Protein AF-A0A2D5VJS3-F1 (afdb_monomer_lite)

Foldseek 3Di:
DDDDDDDDDDDDDPDPPPPPVDPPQPDPDCVQANPVLLVQLVVLLVVCVVDPQQCWDADPVVRDIHHGLDALLQQLLVQLSVLHHSCVSDPDCPDPRNVVSVVLLVCLLVVNDPPSLVSSCNNRVHHSSSSNSSSVSSVSPD

Radius of gyration: 25.67 Å; chains: 1; bounding box: 35×26×114 Å

Secondary structure (DSSP, 8-state):
-----------------------------TTTS-HHHHHHHHHHHHHHHH-GGGS-EEETTTTEEEP-S--HHHHHHHHHHTT--GGGG-S-TTSHHHHHHHHHHHHHHTT--HHHHHHHHHHH---HHHHHHHHHHHHT--

pLDDT: mean 77.7, std 20.45, range [32.03, 96.44]

Sequence (142 aa):
MTLIAEKTNVTTPVHNVINNKEETMLPFDSNILSFKDFHQAIVHFRKYHADKANRPTYDTRYGTKYPGKLKHIHYAFYAILRGKPAEITTHDENSESYIDVCESFSSIRDGRTPRGCALLAEAFGLSAEQIRHVLVTRKNEK

Structure (mmCIF, N/CA/C/O backbone):
data_AF-A0A2D5VJS3-F1
#
_entry.id   AF-A0A2D5VJS3-F1
#
loop_
_atom_site.group_PDB
_atom_site.id
_atom_site.type_symbol
_atom_site.label_atom_id
_atom_site.label_alt_id
_atom_site.label_comp_id
_atom_site.label_asym_id
_atom_site.label_entity_id
_atom_site.label_seq_id
_atom_site.pdbx_PDB_ins_code
_atom_site.Cartn_x
_atom_site.Cartn_y
_atom_site.Cartn_z
_atom_site.occupancy
_atom_site.B_iso_or_equiv
_atom_site.auth_seq_id
_atom_site.auth_comp_id
_atom_site.auth_asym_id
_atom_site.auth_atom_id
_atom_site.pdbx_PDB_model_num
ATOM 1 N N . MET A 1 1 ? -7.490 1.591 85.365 1.00 36.06 1 MET A N 1
ATOM 2 C CA . MET A 1 1 ? -6.051 1.391 85.092 1.00 36.06 1 MET A CA 1
ATOM 3 C C . MET A 1 1 ? -5.926 0.121 84.266 1.00 36.06 1 MET A C 1
ATOM 5 O O . MET A 1 1 ? -6.510 -0.856 84.700 1.00 36.06 1 MET A O 1
ATOM 9 N N . THR A 1 2 ? -5.279 -0.015 83.111 1.00 35.59 2 THR A N 1
ATOM 10 C CA . THR A 1 2 ? -4.563 0.832 82.129 1.00 35.59 2 THR A CA 1
ATOM 11 C C . THR A 1 2 ? -4.308 -0.169 80.970 1.00 35.59 2 THR A C 1
ATOM 13 O O . THR A 1 2 ? -3.854 -1.268 81.255 1.00 35.59 2 THR A O 1
ATOM 16 N N . LEU A 1 3 ? -4.956 -0.064 79.803 1.00 32.03 3 LEU A N 1
ATOM 17 C CA . LEU A 1 3 ? -4.452 0.445 78.508 1.00 32.03 3 LEU A CA 1
ATOM 18 C C . LEU A 1 3 ? -3.145 -0.201 77.949 1.00 32.03 3 LEU A C 1
ATOM 20 O O . LEU A 1 3 ? -2.105 -0.099 78.589 1.00 32.03 3 LEU A O 1
ATOM 24 N N . ILE A 1 4 ? -3.258 -0.682 76.684 1.00 41.44 4 ILE A N 1
ATOM 25 C CA . ILE A 1 4 ? -2.277 -0.843 75.556 1.00 41.44 4 ILE A CA 1
ATOM 26 C C . ILE A 1 4 ? -1.146 -1.905 75.685 1.00 41.44 4 ILE A C 1
ATOM 28 O O . ILE A 1 4 ? -0.634 -2.121 76.769 1.00 41.44 4 ILE A O 1
ATOM 32 N N . ALA A 1 5 ? -0.679 -2.623 74.645 1.00 37.62 5 ALA A N 1
ATOM 33 C CA . ALA A 1 5 ? -0.754 -2.424 73.191 1.00 37.62 5 ALA A CA 1
ATOM 34 C C . ALA A 1 5 ? -0.573 -3.714 72.352 1.00 37.62 5 ALA A C 1
ATOM 36 O O . ALA A 1 5 ? -0.144 -4.761 72.827 1.00 37.62 5 ALA A O 1
ATOM 37 N N . GLU A 1 6 ? -0.897 -3.537 71.072 1.00 42.53 6 GLU A N 1
ATOM 38 C CA . GLU A 1 6 ? -0.914 -4.421 69.908 1.00 42.53 6 GLU A CA 1
ATOM 39 C C . GLU A 1 6 ? 0.424 -5.090 69.536 1.00 42.53 6 GLU A C 1
ATOM 41 O O . GLU A 1 6 ? 1.504 -4.526 69.722 1.00 42.53 6 GLU A O 1
ATOM 46 N N . LYS A 1 7 ? 0.330 -6.206 68.798 1.00 36.81 7 LYS A N 1
ATOM 47 C CA . LYS A 1 7 ? 1.047 -6.335 67.521 1.00 36.81 7 LYS A CA 1
ATOM 48 C C . LYS A 1 7 ? 0.297 -7.247 66.549 1.00 36.81 7 LYS A C 1
ATOM 50 O O . LYS A 1 7 ? -0.100 -8.361 66.870 1.00 36.81 7 LYS A O 1
ATOM 55 N N . THR A 1 8 ? 0.094 -6.690 65.369 1.00 39.66 8 THR A N 1
ATOM 56 C CA . THR A 1 8 ? -0.598 -7.183 64.182 1.00 39.66 8 THR A CA 1
ATOM 57 C C . THR A 1 8 ? 0.138 -8.335 63.493 1.00 39.66 8 THR A C 1
ATOM 59 O O . THR A 1 8 ? 1.364 -8.334 63.424 1.00 39.66 8 THR A O 1
ATOM 62 N N . ASN A 1 9 ? -0.611 -9.254 62.869 1.00 38.84 9 ASN A N 1
ATOM 63 C CA . ASN A 1 9 ? -0.232 -9.757 61.547 1.00 38.84 9 ASN A CA 1
ATOM 64 C C . ASN A 1 9 ? -1.452 -10.263 60.751 1.00 38.84 9 ASN A C 1
ATOM 66 O O . ASN A 1 9 ? -1.993 -11.334 60.996 1.00 38.84 9 ASN A O 1
ATOM 70 N N . VAL A 1 10 ? -1.892 -9.386 59.849 1.00 38.06 10 VAL A N 1
ATOM 71 C CA . VAL A 1 10 ? -2.425 -9.587 58.492 1.00 38.06 10 VAL A CA 1
ATOM 72 C C . VAL A 1 10 ? -3.053 -10.947 58.143 1.00 38.06 10 VAL A C 1
ATOM 74 O O . VAL A 1 10 ? -2.374 -11.957 57.982 1.00 38.06 10 VAL A O 1
ATOM 77 N N . THR A 1 11 ? -4.343 -10.925 57.801 1.00 41.00 11 THR A N 1
ATOM 78 C CA . THR A 1 11 ? -4.864 -11.751 56.701 1.00 41.00 11 THR A CA 1
ATOM 79 C C . THR A 1 11 ? -5.803 -10.896 55.853 1.00 41.00 11 THR A C 1
ATOM 81 O O . THR A 1 11 ? -6.698 -10.219 56.350 1.00 41.00 11 THR A O 1
ATOM 84 N N . THR A 1 12 ? -5.470 -10.854 54.573 1.00 43.03 12 THR A N 1
ATOM 85 C CA . THR A 1 12 ? -5.908 -9.953 53.508 1.00 43.03 12 THR A CA 1
ATOM 86 C C . THR A 1 12 ? -7.424 -9.986 53.275 1.00 43.03 12 THR A C 1
ATOM 88 O O . THR A 1 12 ? -8.007 -11.070 53.264 1.00 43.03 12 THR A O 1
ATOM 91 N N . PRO A 1 13 ? -8.079 -8.842 53.000 1.00 40.47 13 PRO A N 1
ATOM 92 C CA . PRO A 1 13 ? -9.438 -8.843 52.480 1.00 40.47 13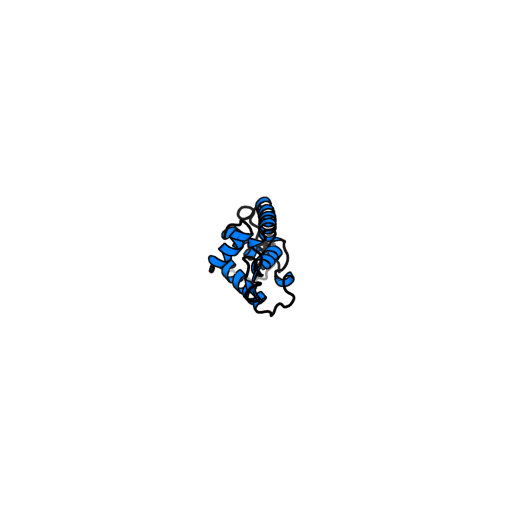 PRO A CA 1
ATOM 93 C C . PRO A 1 13 ? -9.433 -9.346 51.032 1.00 40.47 13 PRO A C 1
ATOM 95 O O . PRO A 1 13 ? -8.655 -8.877 50.200 1.00 40.47 13 PRO A O 1
ATOM 98 N N . VAL A 1 14 ? -10.327 -10.290 50.733 1.00 41.75 14 VAL A N 1
ATOM 99 C CA . VAL A 1 14 ? -10.670 -10.716 49.372 1.00 41.75 14 VAL A CA 1
ATOM 100 C C . VAL A 1 14 ? -11.262 -9.509 48.646 1.00 41.75 14 VAL A C 1
ATOM 102 O O . VAL A 1 14 ? -12.452 -9.221 48.736 1.00 41.75 14 VAL A O 1
ATOM 105 N N . HIS A 1 15 ? -10.411 -8.748 47.965 1.00 34.84 15 HIS A N 1
ATOM 106 C CA . HIS A 1 15 ? -10.855 -7.845 46.919 1.00 34.84 15 HIS A CA 1
ATOM 107 C C . HIS A 1 15 ? -11.213 -8.698 45.707 1.00 34.84 15 HIS A C 1
ATOM 109 O O . HIS A 1 15 ? -10.366 -9.409 45.169 1.00 34.84 15 HIS A O 1
ATOM 115 N N . ASN A 1 16 ? -12.476 -8.606 45.286 1.00 42.00 16 ASN A N 1
ATOM 116 C CA . ASN A 1 16 ? -12.891 -8.905 43.924 1.00 42.00 16 ASN A CA 1
ATOM 117 C C . ASN A 1 16 ? -11.995 -8.097 42.981 1.00 42.00 16 ASN A C 1
ATOM 119 O O . ASN A 1 16 ? -12.268 -6.934 42.683 1.00 42.00 16 ASN A O 1
ATOM 123 N N . VAL A 1 17 ? -10.902 -8.708 42.532 1.00 36.75 17 VAL A N 1
ATOM 124 C CA . VAL A 1 17 ? -10.138 -8.201 41.406 1.00 36.75 17 VAL A CA 1
ATOM 125 C C . VAL A 1 17 ? -11.014 -8.459 40.193 1.00 36.75 17 VAL A C 1
ATOM 127 O O . VAL A 1 17 ? -11.087 -9.571 39.669 1.00 36.75 17 VAL A O 1
ATOM 130 N N . ILE A 1 18 ? -11.725 -7.410 39.787 1.00 42.25 18 ILE A N 1
ATOM 131 C CA . ILE A 1 18 ? -12.163 -7.218 38.413 1.00 42.25 18 ILE A CA 1
ATOM 132 C C . ILE A 1 18 ? -10.884 -7.329 37.581 1.00 42.25 18 ILE A C 1
ATOM 134 O O . ILE A 1 18 ? -10.150 -6.360 37.411 1.00 42.25 18 ILE A O 1
ATOM 138 N N . ASN A 1 19 ? -10.566 -8.539 37.122 1.00 35.06 19 ASN A N 1
ATOM 139 C CA . ASN A 1 19 ? -9.566 -8.732 36.089 1.00 35.06 19 ASN A CA 1
ATOM 140 C C . ASN A 1 19 ? -10.203 -8.256 34.784 1.00 35.06 19 ASN A C 1
ATOM 142 O O . ASN A 1 19 ? -10.644 -9.051 33.956 1.00 35.06 19 ASN A O 1
ATOM 146 N N . ASN A 1 20 ? -10.216 -6.933 34.616 1.00 44.66 20 ASN A N 1
ATOM 147 C CA . ASN A 1 20 ? -10.028 -6.311 33.319 1.00 44.66 20 ASN A CA 1
ATOM 148 C C . ASN A 1 20 ? -8.662 -6.791 32.820 1.00 44.66 20 ASN A C 1
ATOM 150 O O . ASN A 1 20 ? -7.646 -6.129 33.017 1.00 44.66 20 ASN A O 1
ATOM 154 N N . LYS A 1 21 ? -8.613 -7.996 32.241 1.00 43.94 21 LYS A N 1
ATOM 155 C CA . LYS A 1 21 ? -7.526 -8.333 31.330 1.00 43.94 21 LYS A CA 1
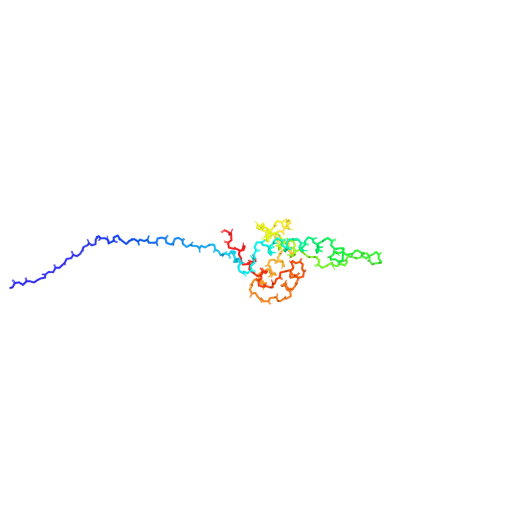ATOM 156 C C . LYS A 1 21 ? -7.739 -7.446 30.121 1.00 43.94 21 LYS A C 1
ATOM 158 O O . LYS A 1 21 ? -8.621 -7.694 29.307 1.00 43.94 21 LYS A O 1
ATOM 163 N N . GLU A 1 22 ? -6.974 -6.368 30.152 1.00 42.28 22 GLU A N 1
ATOM 164 C CA . GLU A 1 22 ? -6.825 -5.324 29.163 1.00 42.28 22 GLU A CA 1
ATOM 165 C C . GLU A 1 22 ? -7.035 -5.857 27.747 1.00 42.28 22 GLU A C 1
ATOM 167 O O . GLU A 1 22 ? -6.268 -6.671 27.226 1.00 42.28 22 GLU A O 1
ATOM 172 N N . GLU A 1 23 ? -8.099 -5.347 27.134 1.00 41.81 23 GLU A N 1
ATOM 173 C CA . GLU A 1 23 ? -8.208 -5.173 25.700 1.00 41.81 23 GLU A CA 1
ATOM 174 C C . GLU A 1 23 ? -6.928 -4.492 25.200 1.00 41.81 23 GLU A C 1
ATOM 176 O O . GLU A 1 23 ? -6.785 -3.276 25.240 1.00 41.81 23 GLU A O 1
ATOM 181 N N . THR A 1 24 ? -5.973 -5.271 24.710 1.00 40.91 24 THR A N 1
ATOM 182 C CA . THR A 1 24 ? -4.957 -4.755 23.785 1.00 40.91 24 THR A CA 1
ATOM 183 C C . THR A 1 24 ? -5.219 -5.298 22.384 1.00 40.91 24 THR A C 1
ATOM 185 O O . THR A 1 24 ? -4.316 -5.628 21.628 1.00 40.91 24 THR A O 1
ATOM 188 N N . MET A 1 25 ? -6.501 -5.328 21.998 1.00 42.34 25 MET A N 1
ATOM 189 C CA . MET A 1 25 ? -6.859 -5.072 20.607 1.00 42.34 25 MET A CA 1
ATOM 190 C C . MET A 1 25 ? -6.645 -3.576 20.394 1.00 42.34 25 MET A C 1
ATOM 192 O O . MET A 1 25 ? -7.425 -2.785 20.909 1.00 42.34 25 MET A O 1
ATOM 196 N N . LEU A 1 26 ? -5.624 -3.151 19.649 1.00 38.16 26 LEU A N 1
ATOM 197 C CA . LEU A 1 26 ? -5.722 -1.822 19.042 1.00 38.16 26 LEU A CA 1
ATOM 198 C C . LEU A 1 26 ? -6.777 -1.952 17.940 1.00 38.16 26 LEU A C 1
ATOM 200 O O . LEU A 1 26 ? -6.532 -2.657 16.959 1.00 38.16 26 LEU A O 1
ATOM 204 N N . PRO A 1 27 ? -7.993 -1.421 18.152 1.00 46.78 27 PRO A N 1
ATOM 205 C CA . PRO A 1 27 ? -9.161 -1.953 17.487 1.00 46.78 27 PRO A CA 1
ATOM 206 C C . PRO A 1 27 ? -9.168 -1.460 16.050 1.00 46.78 27 PRO A C 1
ATOM 208 O O . PRO A 1 27 ? -8.901 -0.294 15.762 1.00 46.78 27 PRO A O 1
ATOM 211 N N . PHE A 1 28 ? -9.484 -2.367 15.138 1.00 52.75 28 PHE A N 1
ATOM 212 C CA . PHE A 1 28 ? -10.088 -1.986 13.876 1.00 52.75 28 PHE A CA 1
ATOM 213 C C . PHE A 1 28 ? -11.310 -1.113 14.201 1.00 52.75 28 PHE A C 1
ATOM 215 O O . PHE A 1 28 ? -12.300 -1.602 14.744 1.00 52.75 28 PHE A O 1
ATOM 222 N N . ASP A 1 29 ? -11.205 0.187 13.951 1.00 66.88 29 ASP A N 1
ATOM 223 C CA . ASP A 1 29 ? -12.256 1.150 14.235 1.00 66.88 29 ASP A CA 1
ATOM 224 C C . ASP A 1 29 ? -13.172 1.194 13.018 1.00 66.88 29 ASP A C 1
ATOM 226 O O . ASP A 1 29 ? -12.846 1.774 11.976 1.00 66.88 29 ASP A O 1
ATOM 230 N N . SER A 1 30 ? -14.336 0.559 13.149 1.00 66.06 30 SER A N 1
ATOM 231 C CA . SER A 1 30 ? -15.346 0.531 12.095 1.00 66.06 30 SER A CA 1
ATOM 232 C C . SER A 1 30 ? -15.878 1.918 11.735 1.00 66.06 30 SER A C 1
ATOM 234 O O . SER A 1 30 ? -16.463 2.063 10.663 1.00 66.06 30 SER A O 1
ATOM 236 N N . ASN A 1 31 ? -15.684 2.922 12.600 1.00 76.00 31 ASN A N 1
ATOM 237 C CA . ASN A 1 31 ? -16.024 4.313 12.306 1.00 76.00 31 ASN A CA 1
ATOM 238 C C . ASN A 1 31 ? -14.996 4.968 11.373 1.00 76.00 31 ASN A C 1
ATOM 240 O O . ASN A 1 31 ? -15.340 5.912 10.667 1.00 76.00 31 ASN A O 1
ATOM 244 N N . ILE A 1 32 ? -13.759 4.460 11.341 1.00 79.62 32 ILE A N 1
ATOM 245 C CA . ILE A 1 32 ? -12.690 4.963 10.471 1.00 79.62 32 ILE A CA 1
ATOM 246 C C . ILE A 1 32 ? -12.652 4.173 9.158 1.00 79.62 32 ILE A C 1
ATOM 248 O O . ILE A 1 32 ? -12.635 4.766 8.077 1.00 79.62 32 ILE A O 1
ATOM 252 N N . LEU A 1 33 ? -12.669 2.837 9.218 1.00 81.62 33 LEU A N 1
ATOM 253 C CA . LEU A 1 33 ? -12.680 1.975 8.035 1.00 81.62 33 LEU A CA 1
ATOM 254 C C . LEU A 1 33 ? -13.702 0.850 8.201 1.00 81.62 33 LEU A C 1
ATOM 256 O O . LEU A 1 33 ? -13.450 -0.142 8.878 1.00 81.62 33 LEU A O 1
ATOM 260 N N . SER A 1 34 ? -14.856 0.964 7.542 1.00 83.19 34 SER A N 1
ATOM 261 C CA . SER A 1 34 ? -15.870 -0.089 7.604 1.00 83.19 34 SER A CA 1
ATOM 262 C C . SER A 1 34 ? -15.462 -1.331 6.796 1.00 83.19 34 SER A C 1
ATOM 264 O O . SER A 1 34 ? -14.652 -1.271 5.866 1.00 83.19 34 SER A O 1
ATOM 266 N N . PHE A 1 35 ? -16.085 -2.480 7.077 1.00 79.50 35 PHE A N 1
ATOM 267 C CA . PHE A 1 35 ? -15.893 -3.701 6.279 1.00 79.50 35 PHE A CA 1
ATOM 268 C C . PHE A 1 35 ? -16.234 -3.499 4.791 1.00 79.50 35 PHE A C 1
ATOM 270 O O . PHE A 1 35 ? -15.603 -4.090 3.909 1.00 79.50 35 PHE A O 1
ATOM 277 N N . LYS A 1 36 ? -17.223 -2.644 4.502 1.00 83.38 36 LYS A N 1
ATOM 278 C CA . LYS A 1 36 ? -17.601 -2.269 3.137 1.00 83.38 36 LYS A CA 1
ATOM 279 C C . LYS A 1 36 ? -16.486 -1.466 2.467 1.00 83.38 36 LYS A C 1
ATOM 281 O O . LYS A 1 36 ? -16.109 -1.797 1.345 1.00 83.38 36 LYS A O 1
ATOM 286 N N . ASP A 1 37 ? -15.940 -0.467 3.154 1.00 83.00 37 ASP A N 1
ATOM 287 C CA . ASP A 1 37 ? -14.864 0.383 2.627 1.00 83.00 37 ASP A CA 1
ATOM 288 C C . ASP A 1 37 ? -13.579 -0.414 2.409 1.00 83.00 37 ASP A C 1
ATOM 290 O O . ASP A 1 37 ? -12.918 -0.262 1.385 1.00 83.00 37 ASP A O 1
ATOM 294 N N . PHE A 1 38 ? -13.286 -1.363 3.298 1.00 86.62 38 PHE A N 1
ATOM 295 C CA . PHE A 1 38 ? -12.214 -2.335 3.111 1.00 86.62 38 PHE A CA 1
ATOM 296 C C . PHE A 1 38 ? -12.360 -3.126 1.794 1.00 86.62 38 PHE A C 1
ATOM 298 O O . PHE A 1 38 ? -11.415 -3.213 1.004 1.00 86.62 38 PHE A O 1
ATOM 305 N N . HIS A 1 39 ? -13.548 -3.674 1.512 1.00 86.81 39 HIS A N 1
ATOM 306 C CA . HIS A 1 39 ? -13.795 -4.400 0.260 1.00 86.81 39 HIS A CA 1
ATOM 307 C C . HIS A 1 39 ? -13.690 -3.484 -0.961 1.00 86.81 39 HIS A C 1
ATOM 309 O O . HIS A 1 39 ? -13.124 -3.883 -1.984 1.00 86.81 39 HIS A O 1
ATOM 315 N N . GLN A 1 40 ? -14.196 -2.255 -0.853 1.00 90.69 40 GLN A N 1
ATOM 316 C CA . GLN A 1 40 ? -14.070 -1.263 -1.917 1.00 90.69 40 GLN A CA 1
ATOM 317 C C . GLN A 1 40 ? -12.608 -0.905 -2.180 1.00 90.69 40 GLN A C 1
ATOM 319 O O . GLN A 1 40 ? -12.219 -0.854 -3.343 1.00 90.69 40 GLN A O 1
ATOM 324 N N . ALA A 1 41 ? -11.772 -0.782 -1.147 1.00 92.62 41 ALA A N 1
ATOM 325 C CA . ALA A 1 41 ? -10.346 -0.514 -1.305 1.00 92.62 41 ALA A CA 1
ATOM 326 C C . ALA A 1 41 ? -9.616 -1.638 -2.056 1.00 92.62 41 ALA A C 1
ATOM 328 O O . ALA A 1 41 ? -8.791 -1.380 -2.935 1.00 92.62 41 ALA A O 1
ATOM 329 N N . ILE A 1 42 ? -9.967 -2.901 -1.785 1.00 92.12 42 ILE A N 1
ATOM 330 C CA . ILE A 1 42 ? -9.442 -4.050 -2.540 1.00 92.12 42 ILE A CA 1
ATOM 331 C C . ILE A 1 42 ? -9.862 -3.983 -4.012 1.00 92.12 42 ILE A C 1
ATOM 333 O O . ILE A 1 42 ? -9.042 -4.223 -4.903 1.00 92.12 42 ILE A O 1
ATOM 337 N N . VAL A 1 43 ? -11.134 -3.688 -4.289 1.00 94.00 43 VAL A N 1
ATOM 338 C CA . VAL A 1 43 ? -11.645 -3.570 -5.663 1.00 94.00 43 VAL A CA 1
ATOM 339 C C . VAL A 1 43 ? -10.987 -2.396 -6.389 1.00 94.00 43 VAL A C 1
ATOM 341 O O . VAL A 1 43 ? -10.590 -2.544 -7.546 1.00 94.00 43 VAL A O 1
ATOM 344 N N . HIS A 1 44 ? -10.831 -1.260 -5.712 1.00 96.44 44 HIS A N 1
ATOM 345 C CA . HIS A 1 44 ? -10.190 -0.068 -6.247 1.00 96.44 44 HIS A CA 1
ATOM 346 C C . HIS A 1 44 ? -8.742 -0.360 -6.636 1.00 96.44 44 HIS A C 1
ATOM 348 O O . HIS A 1 44 ? -8.363 -0.150 -7.788 1.00 96.44 44 HIS A O 1
ATOM 354 N N . PHE A 1 45 ? -7.970 -0.973 -5.734 1.00 96.38 45 PHE A N 1
ATOM 355 C CA . PHE A 1 45 ? -6.593 -1.357 -6.026 1.00 96.38 45 PHE A CA 1
ATOM 356 C C . PHE A 1 45 ? -6.492 -2.349 -7.187 1.00 96.38 45 PHE A C 1
ATOM 358 O O . PHE A 1 45 ? -5.624 -2.211 -8.046 1.00 96.38 45 PHE A O 1
ATOM 365 N N . ARG A 1 46 ? -7.405 -3.324 -7.284 1.00 94.31 46 ARG A N 1
ATOM 366 C CA . ARG A 1 46 ? -7.438 -4.262 -8.420 1.00 94.31 46 ARG A CA 1
ATOM 367 C C . ARG A 1 46 ? -7.661 -3.549 -9.753 1.00 94.31 46 ARG A C 1
ATOM 369 O O . ARG A 1 46 ? -6.990 -3.887 -10.725 1.00 94.31 46 ARG A O 1
ATOM 376 N N . LYS A 1 47 ? -8.562 -2.562 -9.802 1.00 95.50 47 LYS A N 1
ATOM 377 C CA . LYS A 1 47 ? -8.779 -1.729 -10.996 1.00 95.50 47 LYS A CA 1
ATOM 378 C C . LYS A 1 47 ? -7.548 -0.879 -11.307 1.00 95.50 47 LYS A C 1
ATOM 380 O O . LYS A 1 47 ? -7.082 -0.890 -12.442 1.00 95.50 47 LYS A O 1
ATOM 385 N N . TYR A 1 48 ? -6.978 -0.231 -10.292 1.00 95.38 48 TYR A N 1
ATOM 386 C CA . TYR A 1 48 ? -5.759 0.568 -10.415 1.00 95.38 48 TYR A CA 1
ATOM 387 C C . TYR A 1 48 ? -4.582 -0.258 -10.956 1.00 95.38 48 TYR A C 1
ATOM 389 O O . TYR A 1 48 ? -3.853 0.187 -11.837 1.00 95.38 48 TYR A O 1
ATOM 397 N N . HIS A 1 49 ? -4.432 -1.498 -10.485 1.00 93.62 49 HIS A N 1
ATOM 398 C CA . HIS A 1 49 ? -3.416 -2.440 -10.946 1.00 93.62 49 HIS A CA 1
ATOM 399 C C . HIS A 1 49 ? -3.679 -2.980 -12.365 1.00 93.62 49 HIS A C 1
ATOM 401 O O . HIS A 1 49 ? -2.748 -3.284 -13.121 1.00 93.62 49 HIS A O 1
ATOM 407 N N . ALA A 1 50 ? -4.949 -3.151 -12.740 1.00 92.50 50 ALA A N 1
ATOM 408 C CA . ALA A 1 50 ? -5.343 -3.611 -14.069 1.00 92.50 50 ALA A CA 1
ATOM 409 C C . ALA A 1 50 ? -5.060 -2.567 -15.163 1.00 92.50 50 ALA A C 1
ATOM 411 O O . ALA A 1 50 ? -4.787 -2.950 -16.302 1.00 92.50 50 ALA A O 1
ATOM 412 N N . ASP A 1 51 ? -5.074 -1.281 -14.814 1.00 92.44 51 ASP A N 1
ATOM 413 C CA . ASP A 1 51 ? -4.762 -0.193 -15.734 1.00 92.44 51 ASP A CA 1
ATOM 414 C C . ASP A 1 51 ? -3.288 -0.226 -16.174 1.00 92.44 51 ASP A C 1
ATOM 416 O O . ASP A 1 51 ? -2.351 -0.180 -15.369 1.00 92.44 51 ASP A O 1
ATOM 420 N N . LYS A 1 52 ? -3.082 -0.302 -17.492 1.00 89.38 52 LYS A N 1
ATOM 421 C CA . LYS A 1 52 ? -1.755 -0.338 -18.111 1.00 89.38 52 LYS A CA 1
ATOM 422 C C . LYS A 1 52 ? -0.990 0.970 -17.915 1.00 89.38 52 LYS A C 1
ATOM 424 O O . LYS A 1 52 ? 0.232 0.911 -17.843 1.00 89.38 52 LYS A O 1
ATOM 429 N N . ALA A 1 53 ? -1.672 2.109 -17.783 1.00 88.69 53 ALA A N 1
ATOM 430 C CA . ALA A 1 53 ? -1.030 3.407 -17.573 1.00 88.69 53 ALA A CA 1
ATOM 431 C C . ALA A 1 53 ? -0.311 3.504 -16.216 1.00 88.69 53 ALA A C 1
ATOM 433 O O . ALA A 1 53 ? 0.632 4.277 -16.058 1.00 88.69 53 ALA A O 1
ATOM 434 N N . ASN A 1 54 ? -0.717 2.692 -15.237 1.00 90.06 54 ASN A N 1
ATOM 435 C CA . ASN A 1 54 ? -0.093 2.667 -13.914 1.00 90.06 54 ASN A CA 1
ATOM 436 C C . ASN A 1 54 ? 1.113 1.722 -13.848 1.00 90.06 54 ASN A C 1
ATOM 438 O O . ASN A 1 54 ? 1.847 1.721 -12.855 1.00 90.06 54 ASN A O 1
ATOM 442 N N . ARG A 1 55 ? 1.338 0.915 -14.891 1.00 85.62 55 ARG A N 1
ATOM 443 C CA . ARG A 1 55 ? 2.439 -0.047 -14.963 1.00 85.62 55 ARG A CA 1
ATOM 444 C C . ARG A 1 55 ? 3.679 0.600 -15.576 1.00 85.62 55 ARG A C 1
ATOM 446 O O . ARG A 1 55 ? 3.555 1.520 -16.377 1.00 85.62 55 ARG A O 1
ATOM 453 N N . PRO A 1 56 ? 4.881 0.111 -15.239 1.00 83.12 56 PRO A N 1
ATOM 454 C CA . PRO A 1 56 ? 6.085 0.525 -15.938 1.00 83.12 56 PRO A CA 1
ATOM 455 C C . PRO A 1 56 ? 5.987 0.252 -17.441 1.00 83.12 56 PRO A C 1
ATOM 457 O O . PRO A 1 56 ? 5.611 -0.851 -17.848 1.00 83.12 56 PRO A O 1
ATOM 460 N N . THR A 1 57 ? 6.375 1.228 -18.251 1.00 82.81 57 THR A N 1
ATOM 461 C CA . THR A 1 57 ? 6.375 1.131 -19.714 1.00 82.81 57 THR A CA 1
ATOM 462 C C . THR A 1 57 ? 7.799 1.053 -20.235 1.00 82.81 57 THR A C 1
ATOM 464 O O . THR A 1 57 ? 8.684 1.762 -19.758 1.00 82.81 57 THR A O 1
ATOM 467 N N . TYR A 1 58 ? 8.032 0.179 -21.209 1.00 80.69 58 TYR A N 1
ATOM 468 C CA . TYR A 1 58 ? 9.330 0.062 -21.863 1.00 80.69 58 TYR A CA 1
ATOM 469 C C . TYR A 1 58 ? 9.416 1.045 -23.032 1.00 80.69 58 TYR A C 1
ATOM 471 O O . TYR A 1 58 ? 8.539 1.045 -23.896 1.00 80.69 58 TYR A O 1
ATOM 479 N N . ASP A 1 59 ? 10.457 1.870 -23.050 1.00 77.69 59 ASP A N 1
ATOM 480 C CA . ASP A 1 59 ? 10.788 2.738 -24.171 1.00 77.69 59 ASP A CA 1
ATOM 481 C C . ASP A 1 59 ? 11.704 1.989 -25.142 1.00 77.69 59 ASP A C 1
ATOM 483 O O . ASP A 1 59 ? 12.878 1.736 -24.867 1.00 77.69 59 ASP A O 1
ATOM 487 N N . THR A 1 60 ? 11.163 1.644 -26.309 1.00 77.69 60 THR A N 1
ATOM 488 C CA . THR A 1 60 ? 11.896 0.934 -27.365 1.00 77.69 60 THR A CA 1
ATOM 489 C C . THR A 1 60 ? 12.934 1.800 -28.080 1.00 77.69 60 THR A C 1
ATOM 491 O O . THR A 1 60 ? 13.779 1.264 -28.788 1.00 77.69 60 THR A O 1
ATOM 494 N N . ARG A 1 61 ? 12.875 3.128 -27.935 1.00 82.12 61 ARG A N 1
ATOM 495 C CA . ARG A 1 61 ? 13.769 4.095 -28.585 1.00 82.12 61 ARG A CA 1
ATOM 496 C C . ARG A 1 61 ? 15.059 4.30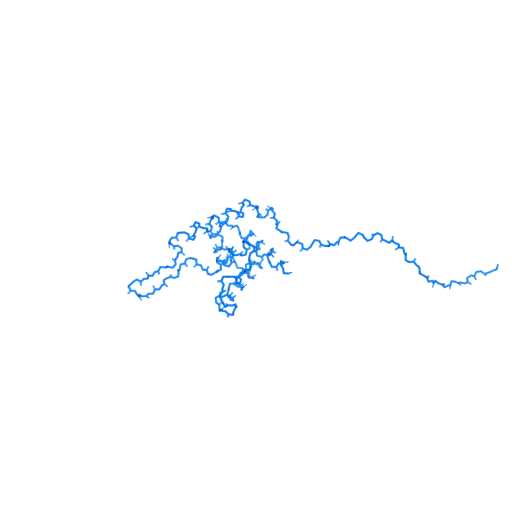1 -27.797 1.00 82.12 61 ARG A C 1
ATOM 498 O O . ARG A 1 61 ? 16.113 4.449 -28.406 1.00 82.12 61 ARG A O 1
ATOM 505 N N . TYR A 1 62 ? 14.974 4.291 -26.468 1.00 77.88 62 TYR A N 1
ATOM 506 C CA . TYR A 1 62 ? 16.129 4.457 -25.574 1.00 77.88 62 TYR A CA 1
ATOM 507 C C . TYR A 1 62 ? 16.535 3.168 -24.848 1.00 77.88 62 TYR A C 1
ATOM 509 O O . TYR A 1 62 ? 17.556 3.146 -24.165 1.00 77.88 62 TYR A O 1
ATOM 517 N N . GLY A 1 63 ? 15.755 2.092 -24.982 1.00 78.94 63 GLY A N 1
ATOM 518 C CA . GLY A 1 63 ? 16.005 0.815 -24.313 1.00 78.94 63 GLY A CA 1
ATOM 519 C C . GLY A 1 63 ? 15.784 0.858 -22.797 1.00 78.94 63 GLY A C 1
ATOM 520 O O . GLY A 1 63 ? 16.219 -0.048 -22.085 1.00 78.94 63 GLY A O 1
ATOM 521 N N . THR A 1 64 ? 15.129 1.905 -22.287 1.00 78.44 64 THR A N 1
ATOM 522 C CA . THR A 1 64 ? 14.942 2.166 -20.856 1.00 78.44 64 THR A CA 1
ATOM 523 C C . THR A 1 64 ? 13.505 1.893 -20.416 1.00 78.44 64 THR A C 1
ATOM 525 O O . THR A 1 64 ? 12.552 1.993 -21.184 1.00 78.44 64 THR A O 1
ATOM 528 N N . LYS A 1 65 ? 13.324 1.520 -19.145 1.00 77.50 65 LYS A N 1
ATOM 529 C CA . LYS A 1 65 ? 12.002 1.289 -18.551 1.00 77.50 65 LYS A CA 1
ATOM 530 C C . LYS A 1 65 ? 11.596 2.514 -17.743 1.00 77.50 65 LYS A C 1
ATOM 532 O O . LYS A 1 65 ? 12.248 2.832 -16.750 1.00 77.50 65 LYS A O 1
ATOM 537 N N . TYR A 1 66 ? 10.512 3.174 -18.132 1.00 78.94 66 TYR A N 1
ATOM 538 C CA . TYR A 1 66 ? 9.957 4.260 -17.337 1.00 78.94 66 TYR A CA 1
ATOM 539 C C . TYR A 1 66 ? 9.231 3.700 -16.115 1.00 78.94 66 TYR A C 1
ATOM 541 O O . TYR A 1 66 ? 8.439 2.755 -16.243 1.00 78.94 66 TYR A O 1
ATOM 549 N N . PRO A 1 67 ? 9.487 4.256 -14.920 1.00 79.25 67 PRO A N 1
ATOM 550 C CA . PRO A 1 67 ? 8.778 3.845 -13.724 1.00 79.25 67 PRO A CA 1
ATOM 551 C C . PRO A 1 67 ? 7.294 4.193 -13.870 1.00 79.25 67 PRO A C 1
ATOM 553 O O . PRO A 1 67 ? 6.933 5.322 -14.197 1.00 79.25 67 PRO A O 1
ATOM 556 N N . GLY A 1 68 ? 6.435 3.203 -13.630 1.00 85.31 68 GLY A N 1
ATOM 557 C CA . GLY A 1 68 ? 4.994 3.415 -13.552 1.00 85.31 68 GLY A CA 1
ATOM 558 C C . GLY A 1 68 ? 4.591 4.061 -12.227 1.00 85.31 68 GLY A C 1
ATOM 559 O O . GLY A 1 68 ? 5.42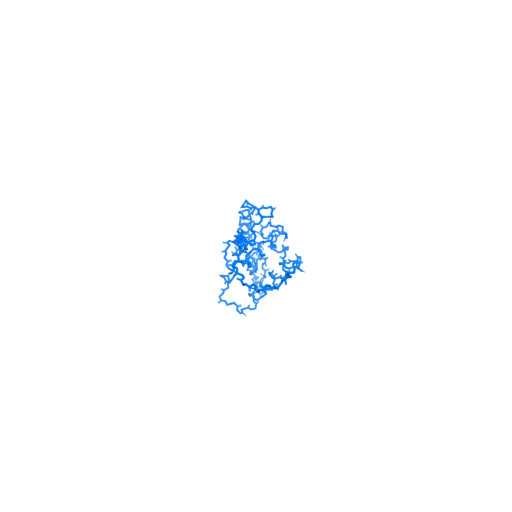1 4.326 -11.352 1.00 85.31 68 GLY A O 1
ATOM 560 N N . LYS A 1 69 ? 3.284 4.260 -12.049 1.00 90.19 69 LYS A N 1
ATOM 561 C CA . LYS A 1 69 ? 2.734 4.711 -10.765 1.00 90.19 69 LYS A CA 1
ATOM 562 C C . LYS A 1 69 ? 2.765 3.616 -9.699 1.00 90.19 69 LYS A C 1
ATOM 564 O O . LYS A 1 69 ? 2.975 3.911 -8.525 1.00 90.19 69 LYS A O 1
ATOM 569 N N . LEU A 1 70 ? 2.605 2.353 -10.102 1.00 92.12 70 LEU A N 1
ATOM 570 C CA . LEU A 1 70 ? 2.741 1.204 -9.211 1.00 92.12 70 LEU A CA 1
ATOM 571 C C . LEU A 1 70 ? 4.187 1.052 -8.733 1.00 92.12 70 LEU A C 1
ATOM 573 O O . LEU A 1 70 ? 5.137 1.013 -9.511 1.00 92.12 70 LEU A O 1
ATOM 577 N N . LYS A 1 71 ? 4.314 0.903 -7.421 1.00 91.56 71 LYS A N 1
ATOM 578 C CA . LYS A 1 71 ? 5.564 0.788 -6.654 1.00 91.56 71 LYS A CA 1
ATOM 579 C C . LYS A 1 71 ? 5.418 -0.279 -5.575 1.00 91.56 71 LYS A C 1
ATOM 581 O O . LYS A 1 71 ? 4.288 -0.576 -5.188 1.00 91.56 71 LYS A O 1
ATOM 586 N N . HIS A 1 72 ? 6.538 -0.768 -5.041 1.00 92.38 72 HIS A N 1
ATOM 587 C CA . HIS A 1 72 ? 6.581 -1.802 -3.998 1.00 92.38 72 HIS A CA 1
ATOM 588 C C . HIS A 1 72 ? 5.656 -1.494 -2.805 1.00 92.38 72 HIS A C 1
ATOM 590 O O . HIS A 1 72 ? 4.871 -2.351 -2.404 1.00 92.38 72 HIS A O 1
ATOM 596 N N . ILE A 1 73 ? 5.632 -0.238 -2.341 1.00 94.19 73 ILE A N 1
ATOM 597 C CA . ILE A 1 73 ? 4.769 0.223 -1.239 1.00 94.19 73 ILE A CA 1
ATOM 598 C C . ILE A 1 73 ? 3.282 -0.136 -1.415 1.00 94.19 73 ILE A C 1
ATOM 600 O O . ILE A 1 73 ? 2.605 -0.429 -0.435 1.00 94.19 73 ILE A O 1
ATOM 604 N N . HIS A 1 74 ? 2.765 -0.175 -2.650 1.00 95.94 74 HIS A N 1
ATOM 605 C CA . HIS A 1 74 ? 1.366 -0.528 -2.897 1.00 95.94 74 HIS A CA 1
ATOM 606 C C . HIS A 1 74 ? 1.111 -2.014 -2.649 1.00 95.94 74 HIS A C 1
ATOM 608 O O . HIS A 1 74 ? 0.102 -2.375 -2.053 1.00 95.94 74 HIS A O 1
ATOM 614 N N . TYR A 1 75 ? 2.024 -2.887 -3.077 1.00 95.06 75 TYR A N 1
ATOM 615 C CA . TYR A 1 75 ? 1.889 -4.325 -2.851 1.00 95.06 75 TYR A CA 1
ATOM 616 C C . TYR A 1 75 ? 2.022 -4.657 -1.367 1.00 95.06 75 TYR A C 1
ATOM 618 O O . TYR A 1 75 ? 1.208 -5.415 -0.841 1.00 95.06 75 TYR A O 1
ATOM 626 N N . ALA A 1 76 ? 2.984 -4.031 -0.688 1.00 94.88 76 ALA A N 1
ATOM 627 C CA . ALA A 1 76 ? 3.161 -4.175 0.749 1.00 94.88 76 ALA A CA 1
ATOM 628 C C . ALA A 1 76 ? 1.917 -3.686 1.515 1.00 94.88 76 ALA A C 1
ATOM 630 O O . ALA A 1 76 ? 1.403 -4.390 2.381 1.00 94.88 76 ALA A O 1
ATOM 631 N N . PHE A 1 77 ? 1.341 -2.540 1.131 1.00 95.31 77 PHE A N 1
ATOM 632 C CA . PHE A 1 77 ? 0.113 -2.040 1.756 1.00 95.31 77 PHE A CA 1
ATOM 633 C C . PHE A 1 77 ? -1.079 -2.961 1.471 1.00 95.31 77 PHE A C 1
ATOM 635 O O . PHE A 1 77 ? -1.882 -3.227 2.359 1.00 95.31 77 PHE A O 1
ATOM 642 N N . TYR A 1 78 ? -1.175 -3.520 0.261 1.00 94.62 78 TYR A N 1
ATOM 643 C CA . TYR A 1 78 ? -2.195 -4.512 -0.084 1.00 94.62 78 TYR A CA 1
ATOM 644 C C . TYR A 1 78 ? -2.071 -5.810 0.734 1.00 94.62 78 TYR A C 1
ATOM 646 O O . TYR A 1 78 ? -3.087 -6.433 1.056 1.00 94.62 78 TYR A O 1
ATOM 654 N N . ALA A 1 79 ? -0.852 -6.232 1.082 1.00 91.50 79 ALA A N 1
ATOM 655 C CA . ALA A 1 79 ? -0.619 -7.355 1.987 1.00 91.50 79 ALA A CA 1
ATOM 656 C C . ALA A 1 79 ? -1.126 -7.039 3.402 1.00 91.50 79 ALA A C 1
ATOM 658 O O . ALA A 1 79 ? -1.978 -7.774 3.909 1.00 91.50 79 ALA A O 1
ATOM 659 N N . ILE A 1 80 ? -0.706 -5.899 3.963 1.00 91.44 80 ILE A N 1
ATOM 660 C CA . ILE A 1 80 ? -1.132 -5.406 5.285 1.00 91.44 80 ILE A CA 1
ATOM 661 C C . ILE A 1 80 ? -2.655 -5.293 5.367 1.00 91.44 80 ILE A C 1
ATOM 663 O O . ILE A 1 80 ? -3.273 -5.783 6.315 1.00 91.44 80 ILE A O 1
ATOM 667 N N . LEU A 1 81 ? -3.277 -4.697 4.346 1.00 89.44 81 LEU A N 1
ATOM 668 C CA . LEU A 1 81 ? -4.724 -4.536 4.260 1.00 89.44 81 LEU A CA 1
ATOM 669 C C . LEU A 1 81 ? -5.416 -5.900 4.425 1.00 89.44 81 LEU A C 1
ATOM 671 O O . LEU A 1 81 ? -6.312 -6.044 5.250 1.00 89.44 81 LEU A O 1
ATOM 675 N N . ARG A 1 82 ? -4.928 -6.942 3.741 1.00 87.50 82 ARG A N 1
ATOM 676 C CA . ARG A 1 82 ? -5.455 -8.319 3.821 1.00 87.50 82 ARG A CA 1
ATOM 677 C C . ARG A 1 82 ? -5.031 -9.106 5.070 1.00 87.50 82 ARG A C 1
ATOM 679 O O . ARG A 1 82 ? -5.233 -10.319 5.104 1.00 87.50 82 ARG A O 1
ATOM 686 N N . GLY A 1 83 ? -4.449 -8.451 6.074 1.00 84.81 83 GLY A N 1
ATOM 687 C CA . GLY A 1 83 ? -4.002 -9.100 7.308 1.00 84.81 83 GLY A CA 1
ATOM 688 C C . GLY A 1 83 ? -2.801 -10.013 7.097 1.00 84.81 83 GLY A C 1
ATOM 689 O O . GLY A 1 83 ? -2.717 -11.084 7.695 1.00 84.81 83 GLY A O 1
ATOM 690 N N . LYS A 1 84 ? -1.901 -9.636 6.187 1.00 88.06 84 LYS A N 1
ATOM 691 C CA . LYS A 1 84 ? -0.628 -10.320 5.977 1.00 88.06 84 LYS A CA 1
ATOM 692 C C . LYS A 1 84 ? 0.544 -9.377 6.267 1.00 88.06 84 LYS A C 1
ATOM 694 O O . LYS A 1 84 ? 0.392 -8.173 6.066 1.00 88.06 84 LYS A O 1
ATOM 699 N N . PRO A 1 85 ? 1.702 -9.912 6.691 1.00 88.69 85 PRO A N 1
ATOM 700 C CA . PRO A 1 85 ? 2.917 -9.116 6.826 1.00 88.69 85 PRO A CA 1
ATOM 701 C C . PRO A 1 85 ? 3.319 -8.466 5.494 1.00 88.69 85 PRO A C 1
ATOM 703 O O . PRO A 1 85 ? 3.006 -8.999 4.427 1.00 88.69 85 PRO A O 1
ATOM 706 N N . ALA A 1 86 ? 4.013 -7.329 5.548 1.00 90.00 86 ALA A N 1
ATOM 707 C CA . ALA A 1 86 ? 4.556 -6.676 4.353 1.00 90.00 86 ALA A CA 1
ATOM 708 C C . ALA A 1 86 ? 5.705 -7.493 3.744 1.00 90.00 86 ALA A C 1
ATOM 710 O O . ALA A 1 86 ? 5.877 -7.512 2.529 1.00 90.00 86 ALA A O 1
ATOM 711 N N . GLU A 1 87 ? 6.425 -8.227 4.587 1.00 91.44 87 GLU A N 1
ATOM 712 C CA . GLU A 1 87 ? 7.564 -9.091 4.284 1.00 91.44 87 GLU A CA 1
ATOM 713 C C . GLU A 1 87 ? 7.245 -10.095 3.162 1.00 91.44 87 GLU A C 1
ATOM 715 O O . GLU A 1 87 ? 8.110 -10.432 2.362 1.00 91.44 87 GLU A O 1
ATOM 720 N N . ILE A 1 88 ? 5.978 -10.513 3.014 1.00 90.62 88 ILE A N 1
ATOM 721 C CA . ILE A 1 88 ? 5.570 -11.463 1.963 1.00 90.62 88 ILE A CA 1
ATOM 722 C C . ILE A 1 88 ? 5.783 -10.927 0.541 1.00 90.62 88 ILE A C 1
ATOM 724 O O . ILE A 1 88 ? 5.665 -11.689 -0.419 1.00 90.62 88 ILE A O 1
ATOM 728 N N . THR A 1 89 ? 5.961 -9.611 0.380 1.00 91.38 89 THR A N 1
ATOM 729 C CA . THR A 1 89 ? 6.124 -8.977 -0.933 1.00 91.38 89 THR A CA 1
ATOM 730 C C . THR A 1 89 ? 7.579 -8.839 -1.350 1.00 91.38 89 THR A C 1
ATOM 732 O O . THR A 1 89 ? 7.836 -8.374 -2.459 1.00 91.38 89 THR A O 1
ATOM 735 N N . THR A 1 90 ? 8.517 -9.258 -0.498 1.00 91.19 90 THR A N 1
ATOM 736 C CA . THR A 1 90 ? 9.947 -9.256 -0.787 1.00 91.19 90 THR A CA 1
ATOM 737 C C . THR A 1 90 ? 10.545 -10.657 -0.655 1.00 91.19 90 THR A C 1
ATOM 739 O O . THR A 1 90 ? 10.042 -11.507 0.073 1.00 91.19 90 THR A O 1
ATOM 742 N N . HIS A 1 91 ? 11.630 -10.900 -1.388 1.00 89.38 91 HIS A N 1
ATOM 743 C CA . HIS A 1 91 ? 12.491 -12.072 -1.197 1.00 89.38 91 HIS A CA 1
ATOM 744 C C . HIS A 1 91 ? 13.705 -11.759 -0.311 1.00 89.38 91 HIS A C 1
ATOM 746 O O . HIS A 1 91 ? 14.399 -12.677 0.114 1.00 89.38 91 HIS A O 1
ATOM 752 N N . ASP A 1 92 ? 13.961 -10.473 -0.057 1.00 91.06 92 ASP A N 1
ATOM 753 C CA . ASP A 1 92 ? 15.068 -9.976 0.752 1.00 91.06 92 ASP A CA 1
ATOM 754 C C . ASP A 1 92 ? 14.589 -8.805 1.619 1.00 91.06 92 ASP A C 1
ATOM 756 O O . ASP A 1 92 ? 14.304 -7.703 1.128 1.00 91.06 92 ASP A O 1
ATOM 760 N N . GLU A 1 93 ? 14.480 -9.059 2.919 1.00 88.69 93 GLU A N 1
ATOM 761 C CA . GLU A 1 93 ? 14.097 -8.065 3.925 1.00 88.69 93 GLU A CA 1
ATOM 762 C C . GLU A 1 93 ? 15.199 -7.018 4.170 1.00 88.69 93 GLU A C 1
ATOM 764 O O . GLU A 1 93 ? 14.926 -5.970 4.748 1.00 88.69 93 GLU A O 1
ATOM 769 N N . ASN A 1 94 ? 16.424 -7.246 3.687 1.00 90.69 94 ASN A N 1
ATOM 770 C CA . ASN A 1 94 ? 17.519 -6.275 3.761 1.00 90.69 94 ASN A CA 1
ATOM 771 C C . ASN A 1 94 ? 17.676 -5.456 2.472 1.00 90.69 94 ASN A C 1
ATOM 773 O O . ASN A 1 94 ? 18.570 -4.615 2.382 1.00 90.69 94 ASN A O 1
ATOM 777 N N . SER A 1 95 ? 16.826 -5.684 1.466 1.00 91.75 95 SER A N 1
ATOM 778 C CA . SER A 1 95 ? 16.882 -4.915 0.226 1.00 91.75 95 SER A CA 1
ATOM 779 C C . SER A 1 95 ? 16.528 -3.447 0.474 1.00 91.75 95 SER A C 1
ATOM 781 O O . SER A 1 95 ? 15.567 -3.138 1.181 1.00 91.75 95 SER A O 1
ATOM 783 N N . GLU A 1 96 ? 17.258 -2.535 -0.174 1.00 92.38 96 GLU A N 1
ATOM 784 C CA . GLU A 1 96 ? 17.016 -1.084 -0.099 1.00 92.38 96 GLU A CA 1
ATOM 785 C C . GLU A 1 96 ? 15.544 -0.749 -0.382 1.00 92.38 96 GLU A C 1
ATOM 787 O O . GLU A 1 96 ? 14.894 -0.038 0.378 1.00 92.38 96 GLU A O 1
ATOM 792 N N . SER A 1 97 ? 14.956 -1.386 -1.403 1.00 89.81 97 SER A N 1
ATOM 793 C CA . SER A 1 97 ? 13.545 -1.180 -1.736 1.00 89.81 97 SER A CA 1
ATOM 794 C C . SER A 1 97 ? 12.579 -1.581 -0.619 1.00 89.81 97 SER A C 1
ATOM 796 O O . SER A 1 97 ? 11.499 -0.994 -0.549 1.00 89.81 97 SER A O 1
ATOM 798 N N . TYR A 1 98 ? 12.877 -2.612 0.173 1.00 92.31 98 TYR A N 1
ATOM 799 C CA . TYR A 1 98 ? 12.008 -3.019 1.276 1.00 92.31 98 TYR A CA 1
ATOM 800 C C . TYR A 1 98 ? 12.201 -2.114 2.498 1.00 92.31 98 TYR A C 1
ATOM 802 O O . TYR A 1 98 ? 11.219 -1.709 3.123 1.00 92.31 98 TYR A O 1
ATOM 810 N N . ILE A 1 99 ? 13.444 -1.717 2.779 1.00 92.75 99 ILE A N 1
ATOM 811 C CA . ILE A 1 99 ? 13.771 -0.738 3.823 1.00 92.75 99 ILE A CA 1
ATOM 812 C C . ILE A 1 99 ? 13.025 0.582 3.566 1.00 92.75 99 ILE A C 1
ATOM 814 O O . ILE A 1 99 ? 12.302 1.052 4.447 1.00 92.75 99 ILE A O 1
ATOM 818 N N . ASP A 1 100 ? 13.062 1.100 2.335 1.00 92.25 100 ASP A N 1
ATOM 819 C CA . ASP A 1 100 ? 12.332 2.309 1.922 1.00 92.25 100 ASP A CA 1
ATOM 820 C C . ASP A 1 100 ? 10.818 2.214 2.175 1.00 92.25 100 ASP A C 1
ATOM 822 O O . ASP A 1 100 ? 10.153 3.194 2.537 1.00 92.25 100 ASP A O 1
ATOM 826 N N . VAL A 1 101 ? 10.235 1.027 1.970 1.00 93.50 101 VAL A N 1
ATOM 827 C CA . VAL A 1 101 ? 8.811 0.770 2.231 1.00 93.50 101 VAL A CA 1
ATOM 828 C C . VAL A 1 101 ? 8.524 0.842 3.729 1.00 93.50 101 VAL A C 1
ATOM 830 O O . VAL A 1 101 ? 7.566 1.508 4.132 1.00 93.50 101 VAL A O 1
ATOM 833 N N . CYS A 1 102 ? 9.356 0.213 4.556 1.00 92.19 102 CYS A N 1
ATOM 834 C CA . CYS A 1 102 ? 9.233 0.240 6.013 1.00 92.19 102 CYS A CA 1
ATOM 835 C C . CYS A 1 102 ? 9.362 1.663 6.583 1.00 92.19 102 CYS A C 1
ATOM 837 O O . CYS A 1 102 ? 8.568 2.074 7.442 1.00 92.19 102 CYS A O 1
ATOM 839 N N . GLU A 1 103 ? 10.315 2.445 6.075 1.00 91.94 103 GLU A N 1
ATOM 840 C CA . GLU A 1 103 ? 10.489 3.855 6.434 1.00 91.94 103 GLU A CA 1
ATOM 841 C C . GLU A 1 103 ? 9.294 4.709 5.999 1.00 91.94 103 GLU A C 1
ATOM 843 O O . GLU A 1 103 ? 8.787 5.532 6.774 1.00 91.94 103 GLU A O 1
ATOM 848 N N . SER A 1 104 ? 8.785 4.466 4.788 1.00 93.19 104 SER A N 1
ATOM 849 C CA . SER A 1 104 ? 7.589 5.130 4.271 1.00 93.19 104 SER A CA 1
ATOM 850 C C . SER A 1 104 ? 6.368 4.833 5.138 1.00 93.19 104 SER A C 1
ATOM 852 O O . SER A 1 104 ? 5.664 5.759 5.535 1.00 93.19 104 SER A O 1
ATOM 854 N N . PHE A 1 105 ? 6.121 3.571 5.501 1.00 93.88 105 PHE A N 1
ATOM 855 C CA . PHE A 1 105 ? 5.007 3.213 6.382 1.00 93.88 105 PHE A CA 1
ATOM 856 C C . PHE A 1 105 ? 5.132 3.832 7.766 1.00 93.88 105 PHE A C 1
ATOM 858 O O . PHE A 1 105 ? 4.148 4.370 8.275 1.00 93.88 105 PHE A O 1
ATOM 865 N N . SER A 1 106 ? 6.329 3.826 8.352 1.00 90.69 106 SER A N 1
ATOM 866 C CA . SER A 1 106 ? 6.569 4.497 9.632 1.00 90.69 106 SER A CA 1
ATOM 867 C C . SER A 1 106 ? 6.262 5.992 9.537 1.00 90.69 106 SER A C 1
ATOM 869 O O . SER A 1 106 ? 5.546 6.539 10.371 1.00 90.69 106 SER A O 1
ATOM 871 N N . SER A 1 107 ? 6.709 6.644 8.466 1.00 89.31 107 SER A N 1
ATOM 872 C CA . SER A 1 107 ? 6.478 8.071 8.248 1.00 89.31 107 SER A CA 1
ATOM 873 C C . SER A 1 107 ? 5.014 8.418 7.961 1.00 89.31 107 SER A C 1
ATOM 875 O O . SER A 1 107 ? 4.549 9.489 8.353 1.00 89.31 107 SER A O 1
ATOM 877 N N . ILE A 1 108 ? 4.278 7.549 7.263 1.00 91.75 108 ILE A N 1
ATOM 878 C CA . ILE A 1 108 ? 2.840 7.710 7.004 1.00 91.75 108 ILE A CA 1
ATOM 879 C C . ILE A 1 108 ? 2.061 7.563 8.306 1.00 91.75 108 ILE A C 1
ATOM 881 O O . ILE A 1 108 ? 1.239 8.423 8.621 1.00 91.75 108 ILE A O 1
ATOM 885 N N . ARG A 1 109 ? 2.350 6.503 9.068 1.00 88.12 109 ARG A N 1
ATOM 886 C CA . ARG A 1 109 ? 1.733 6.203 10.364 1.00 88.12 109 ARG A CA 1
ATOM 887 C C . ARG A 1 109 ? 1.875 7.375 11.330 1.00 88.12 109 ARG A C 1
ATOM 889 O O . ARG A 1 109 ? 0.884 7.829 11.887 1.00 88.12 109 ARG A O 1
ATOM 896 N N . ASP A 1 110 ? 3.090 7.900 11.460 1.00 86.06 110 ASP A N 1
ATOM 897 C CA . ASP A 1 110 ? 3.395 9.027 12.348 1.00 86.06 110 ASP A CA 1
ATOM 898 C C . ASP A 1 110 ? 2.904 10.372 11.774 1.00 86.06 110 ASP A C 1
ATOM 900 O O . ASP A 1 110 ? 3.066 11.430 12.375 1.00 86.06 110 ASP A O 1
ATOM 904 N N . GLY A 1 111 ? 2.332 10.349 10.572 1.00 82.19 111 GLY A N 1
ATOM 905 C CA . GLY A 1 111 ? 1.701 11.491 9.942 1.00 82.19 111 GLY A CA 1
ATOM 906 C C . GLY A 1 111 ? 2.613 12.512 9.291 1.00 82.19 111 GLY A C 1
ATOM 907 O O . GLY A 1 111 ? 2.140 13.570 8.879 1.00 82.19 111 GLY A O 1
ATOM 908 N N . ARG A 1 112 ? 3.890 12.169 9.144 1.00 80.94 112 ARG A N 1
ATOM 909 C CA . ARG A 1 112 ? 4.956 13.045 8.657 1.00 80.94 112 ARG A CA 1
ATOM 910 C C . ARG A 1 112 ? 4.977 13.203 7.137 1.00 80.94 112 ARG A C 1
ATOM 912 O O . ARG A 1 112 ? 5.569 14.151 6.637 1.00 80.94 112 ARG A O 1
ATOM 919 N N . THR A 1 11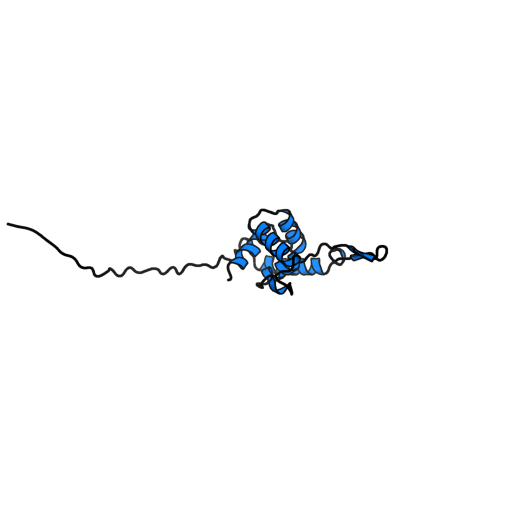3 ? 4.347 12.294 6.384 1.00 81.62 113 THR A N 1
ATOM 920 C CA . THR A 1 113 ? 4.467 12.254 4.911 1.00 81.62 113 THR A CA 1
ATOM 921 C C . THR A 1 113 ? 3.117 12.311 4.179 1.00 81.62 113 THR A C 1
ATOM 923 O O . THR A 1 113 ? 2.562 11.281 3.788 1.00 81.62 113 THR A O 1
ATOM 926 N N . PRO A 1 114 ? 2.599 13.520 3.878 1.00 78.06 114 PRO A N 1
ATOM 927 C CA . PRO A 1 114 ? 1.391 13.682 3.061 1.00 78.06 114 PRO A CA 1
ATOM 928 C C . PRO A 1 114 ? 1.508 13.022 1.679 1.00 78.06 114 PRO A C 1
ATOM 930 O O . PRO A 1 114 ? 0.546 12.451 1.172 1.00 78.06 114 PRO A O 1
ATOM 933 N N . ARG A 1 115 ? 2.712 13.038 1.088 1.00 82.62 115 ARG A N 1
ATOM 934 C CA . ARG A 1 115 ? 2.987 12.433 -0.224 1.00 82.62 115 ARG A CA 1
ATOM 935 C C . ARG A 1 115 ? 2.866 10.905 -0.216 1.00 82.62 115 ARG A C 1
ATOM 937 O O . ARG A 1 115 ? 2.383 10.339 -1.191 1.00 82.62 115 ARG A O 1
ATOM 944 N N . GLY A 1 116 ? 3.273 10.249 0.873 1.00 83.75 116 GLY A N 1
ATOM 945 C CA . GLY A 1 116 ? 3.111 8.803 1.047 1.00 83.75 116 GLY A CA 1
ATOM 946 C C . GLY A 1 116 ? 1.636 8.412 1.148 1.00 83.75 116 GLY A C 1
ATOM 947 O O . GLY A 1 116 ? 1.196 7.494 0.457 1.00 83.75 116 GLY A O 1
ATOM 948 N N . CYS A 1 117 ? 0.851 9.179 1.918 1.00 87.94 117 CYS A N 1
ATOM 949 C CA . CYS A 1 117 ? -0.605 9.023 1.958 1.00 87.94 117 CYS A CA 1
ATOM 950 C C . CYS A 1 117 ? -1.235 9.213 0.576 1.00 87.94 117 CYS A C 1
ATOM 952 O O . CYS A 1 117 ? -2.076 8.413 0.198 1.00 87.94 117 CYS A O 1
ATOM 954 N N . ALA A 1 118 ? -0.838 10.244 -0.177 1.00 90.31 118 ALA 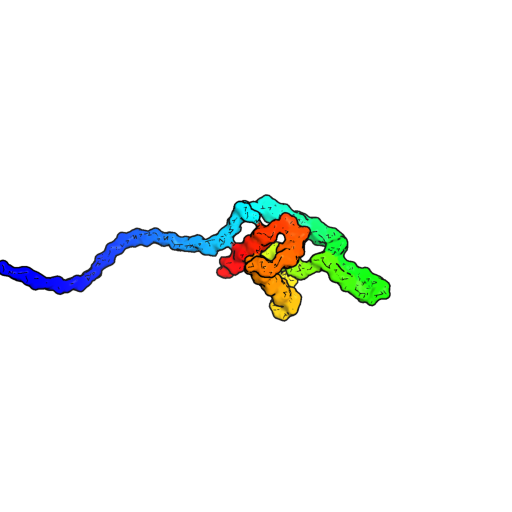A N 1
ATOM 955 C CA . ALA A 1 118 ? -1.424 10.540 -1.485 1.00 90.31 118 ALA A CA 1
ATOM 956 C C . ALA A 1 118 ? -1.230 9.396 -2.494 1.00 90.31 118 ALA A C 1
ATOM 958 O O . ALA A 1 118 ? -2.167 9.053 -3.210 1.00 90.31 118 ALA A O 1
ATOM 959 N N . LEU A 1 119 ? -0.048 8.764 -2.505 1.00 92.69 119 LEU A N 1
ATOM 960 C CA . LEU A 1 119 ? 0.232 7.600 -3.355 1.00 92.69 119 LEU A CA 1
ATOM 961 C C . LEU A 1 119 ? -0.714 6.430 -3.051 1.00 92.69 119 LEU A C 1
ATOM 963 O O . LEU A 1 119 ? -1.298 5.835 -3.954 1.00 92.69 119 LEU A O 1
ATOM 967 N N . LEU A 1 120 ? -0.895 6.116 -1.768 1.00 95.44 120 LEU A N 1
ATOM 968 C CA . LEU A 1 120 ? -1.797 5.046 -1.348 1.00 95.44 120 LEU A CA 1
ATOM 969 C C . LEU A 1 120 ? -3.271 5.438 -1.545 1.00 95.44 120 LEU A C 1
ATOM 971 O O . LEU A 1 120 ? -4.073 4.613 -1.968 1.00 95.44 120 LEU A O 1
ATOM 975 N N . ALA A 1 121 ? -3.639 6.695 -1.314 1.00 94.50 121 ALA A N 1
ATOM 976 C CA . ALA A 1 121 ? -5.000 7.181 -1.520 1.00 94.50 121 ALA A CA 1
ATOM 977 C C . ALA A 1 121 ? -5.424 7.049 -2.988 1.00 94.50 121 ALA A C 1
ATOM 979 O O . ALA A 1 121 ? -6.514 6.555 -3.264 1.00 94.50 121 ALA A O 1
ATOM 980 N N . GLU A 1 122 ? -4.540 7.402 -3.926 1.00 95.00 122 GLU A N 1
ATOM 981 C CA . GLU A 1 122 ? -4.791 7.251 -5.363 1.00 95.00 122 GLU A CA 1
ATOM 982 C C . GLU A 1 122 ? -5.042 5.783 -5.742 1.00 95.00 122 GLU A C 1
ATOM 984 O O . GLU A 1 122 ? -5.971 5.477 -6.487 1.00 95.00 122 GLU A O 1
ATOM 989 N N . ALA A 1 123 ? -4.239 4.858 -5.211 1.00 95.94 123 ALA A N 1
ATOM 990 C CA . ALA A 1 123 ? -4.327 3.449 -5.581 1.00 95.94 123 ALA A CA 1
ATOM 991 C C . ALA A 1 123 ? -5.493 2.710 -4.902 1.00 95.94 123 ALA A C 1
ATOM 993 O O . ALA A 1 123 ? -6.109 1.833 -5.512 1.00 95.94 123 ALA A O 1
ATOM 994 N N . PHE A 1 124 ? -5.811 3.051 -3.653 1.00 96.00 124 PHE A N 1
ATOM 995 C CA . PHE A 1 124 ? -6.765 2.315 -2.816 1.00 96.00 124 PHE A CA 1
ATOM 996 C C . PHE A 1 124 ? -8.108 3.029 -2.629 1.00 96.00 124 PHE A C 1
ATOM 998 O O . PHE A 1 124 ? -9.040 2.406 -2.133 1.00 96.00 124 PHE A O 1
ATOM 1005 N N . GLY A 1 125 ? -8.235 4.300 -3.018 1.00 94.50 125 GLY A N 1
ATOM 1006 C CA . GLY A 1 125 ? -9.462 5.076 -2.809 1.00 94.50 125 GLY A CA 1
ATOM 1007 C C . GLY A 1 125 ? -9.768 5.332 -1.330 1.00 94.50 125 GLY A C 1
ATOM 1008 O O . GLY A 1 125 ? -10.929 5.464 -0.957 1.00 94.50 125 GLY A O 1
ATOM 1009 N N . LEU A 1 126 ? -8.732 5.353 -0.487 1.00 94.00 126 LEU A N 1
ATOM 1010 C CA . LEU A 1 126 ? -8.834 5.552 0.958 1.00 94.00 126 LEU A CA 1
ATOM 1011 C C . LEU A 1 126 ? -8.411 6.967 1.353 1.00 94.00 126 LEU A C 1
ATOM 1013 O O . LEU A 1 126 ? -7.529 7.564 0.732 1.00 94.00 126 LEU A O 1
ATOM 1017 N N . SER A 1 127 ? -8.988 7.478 2.438 1.00 92.50 127 SER A N 1
ATOM 1018 C CA . SER A 1 127 ? -8.519 8.714 3.062 1.00 92.50 127 SER A CA 1
ATOM 1019 C C . SER A 1 127 ? -7.162 8.512 3.749 1.00 92.50 127 SER A C 1
ATOM 1021 O O . SER A 1 127 ? -6.765 7.398 4.103 1.00 92.50 127 SER A O 1
ATOM 1023 N N . ALA A 1 128 ? -6.436 9.608 3.989 1.00 90.50 128 ALA A N 1
ATOM 1024 C CA . ALA A 1 128 ? -5.179 9.562 4.735 1.00 90.50 128 ALA A CA 1
ATOM 1025 C C . ALA A 1 128 ? -5.358 8.977 6.149 1.00 90.50 128 ALA A C 1
ATOM 1027 O O . ALA A 1 128 ? -4.465 8.290 6.641 1.00 90.50 128 ALA A O 1
ATOM 1028 N N . GLU A 1 129 ? -6.503 9.234 6.780 1.00 88.69 129 GLU A N 1
ATOM 1029 C CA . GLU A 1 129 ? -6.855 8.708 8.099 1.00 88.69 129 GLU A CA 1
ATOM 1030 C C . GLU A 1 129 ? -7.072 7.192 8.059 1.00 88.69 129 GLU A C 1
ATOM 1032 O O . GLU A 1 129 ? -6.471 6.467 8.848 1.00 88.69 129 GLU A O 1
ATOM 1037 N N . GLN A 1 130 ? -7.814 6.696 7.066 1.00 91.38 130 GLN A N 1
ATOM 1038 C CA . GLN A 1 130 ? -8.022 5.263 6.841 1.00 91.38 130 GLN A CA 1
ATOM 1039 C C . GLN A 1 130 ? -6.711 4.518 6.590 1.00 91.38 130 GLN A C 1
ATOM 1041 O O . GLN A 1 130 ? -6.477 3.447 7.148 1.00 91.38 130 GLN A O 1
ATOM 1046 N N . ILE A 1 131 ? -5.826 5.096 5.777 1.00 93.06 131 ILE A N 1
ATOM 1047 C CA . ILE A 1 131 ? -4.508 4.519 5.491 1.00 93.06 131 ILE A CA 1
ATOM 1048 C C . ILE A 1 131 ? -3.675 4.417 6.771 1.00 93.06 131 ILE A C 1
ATOM 1050 O O . ILE A 1 131 ? -3.072 3.377 7.039 1.00 93.06 131 ILE A O 1
ATOM 1054 N N . ARG A 1 132 ? -3.649 5.483 7.580 1.00 90.19 132 ARG A N 1
ATOM 1055 C CA . ARG A 1 132 ? -2.933 5.485 8.863 1.00 90.19 132 ARG A CA 1
ATOM 1056 C C . ARG A 1 132 ? -3.511 4.461 9.817 1.00 90.19 132 ARG A C 1
ATOM 1058 O O . ARG A 1 132 ? -2.742 3.724 10.421 1.00 90.19 132 ARG A O 1
ATOM 1065 N N . HIS A 1 133 ? -4.833 4.385 9.901 1.00 87.44 133 HIS A N 1
ATOM 1066 C CA . HIS A 1 133 ? -5.524 3.419 10.736 1.00 87.44 133 HIS A CA 1
ATOM 1067 C C . HIS A 1 133 ? -5.090 1.985 10.405 1.00 87.44 133 HIS A C 1
ATOM 1069 O O . HIS A 1 133 ? -4.614 1.278 11.286 1.00 87.44 133 HIS A O 1
ATOM 1075 N N . VAL A 1 134 ? -5.098 1.601 9.121 1.00 89.69 134 VAL A N 1
ATOM 1076 C CA . VAL A 1 134 ? -4.620 0.279 8.669 1.00 89.69 134 VAL A CA 1
ATOM 1077 C C . VAL A 1 134 ? -3.179 -0.002 9.120 1.00 89.69 134 VAL A C 1
ATOM 1079 O O . VAL A 1 134 ? -2.889 -1.095 9.608 1.00 89.69 134 VAL A O 1
ATOM 1082 N N . LEU A 1 135 ? -2.276 0.975 8.982 1.00 89.69 135 LEU A N 1
ATOM 1083 C CA . LEU A 1 135 ? -0.866 0.825 9.365 1.00 89.69 135 LEU A CA 1
ATOM 1084 C C . LEU A 1 135 ? -0.645 0.789 10.885 1.00 89.69 135 LEU A C 1
ATOM 1086 O O . LEU A 1 135 ? 0.294 0.139 11.346 1.00 89.69 135 LEU A O 1
ATOM 1090 N N . VAL A 1 136 ? -1.473 1.489 11.665 1.00 86.06 136 VAL A N 1
ATOM 1091 C CA . VAL A 1 136 ? -1.423 1.449 13.132 1.00 86.06 136 VAL A CA 1
ATOM 1092 C C . VAL A 1 136 ? -1.926 0.100 13.622 1.00 86.06 136 VAL A C 1
ATOM 1094 O O . VAL A 1 136 ? -1.182 -0.583 14.318 1.00 86.06 136 VAL A O 1
ATOM 1097 N N . THR A 1 137 ? -3.135 -0.311 13.232 1.00 78.56 137 THR A N 1
ATOM 1098 C CA . THR A 1 137 ? -3.791 -1.535 13.719 1.00 78.56 137 THR A CA 1
ATOM 1099 C C . THR A 1 137 ? -2.905 -2.766 13.527 1.00 78.56 137 THR A C 1
ATOM 1101 O O . THR A 1 137 ? -2.694 -3.526 14.467 1.00 78.56 137 THR A O 1
ATOM 1104 N N . ARG A 1 138 ? -2.289 -2.920 12.349 1.00 69.38 138 ARG A N 1
ATOM 1105 C CA . ARG A 1 138 ? -1.502 -4.115 11.996 1.00 69.38 138 ARG A CA 1
ATOM 1106 C C . ARG A 1 138 ? -0.106 -4.188 12.618 1.00 69.38 138 ARG A C 1
ATOM 1108 O O . ARG A 1 138 ? 0.481 -5.263 12.645 1.00 69.38 138 ARG A O 1
ATOM 1115 N N . LYS A 1 139 ? 0.438 -3.088 13.153 1.00 64.50 139 LYS A N 1
ATOM 1116 C CA . LYS A 1 139 ? 1.713 -3.117 13.898 1.00 64.50 139 LYS A CA 1
ATOM 1117 C C . LYS A 1 139 ? 1.582 -3.881 15.221 1.00 64.50 139 LYS A C 1
ATOM 1119 O O . LYS A 1 139 ? 2.563 -4.448 15.693 1.00 64.50 139 LYS A O 1
ATOM 1124 N N . ASN A 1 140 ? 0.392 -3.861 15.814 1.00 51.78 140 ASN A N 1
ATOM 1125 C CA . ASN A 1 140 ? 0.163 -4.343 17.175 1.00 51.78 140 ASN A CA 1
ATOM 1126 C C . ASN A 1 140 ? -0.295 -5.806 17.231 1.00 51.78 140 ASN A C 1
ATOM 1128 O O . ASN A 1 140 ? -0.564 -6.306 18.312 1.00 51.78 140 ASN A O 1
ATOM 1132 N N . GLU A 1 141 ? -0.365 -6.495 16.089 1.00 48.66 141 GLU A N 1
ATOM 1133 C CA . GLU A 1 141 ? -0.721 -7.919 15.993 1.00 48.66 141 GLU A CA 1
ATOM 1134 C C . GLU A 1 141 ? 0.502 -8.858 16.137 1.00 48.66 141 GLU A C 1
ATOM 1136 O O . GLU A 1 141 ? 0.492 -9.956 15.584 1.00 48.66 141 GLU A O 1
ATOM 1141 N N . LYS A 1 142 ? 1.570 -8.430 16.829 1.00 39.00 142 LYS A N 1
ATOM 1142 C CA . LYS A 1 142 ? 2.766 -9.259 17.078 1.00 39.00 142 LYS A CA 1
ATOM 1143 C C . LYS A 1 142 ? 2.661 -10.071 18.361 1.00 39.00 142 LYS A C 1
ATOM 1145 O O . LYS A 1 142 ? 2.240 -9.489 19.382 1.00 39.00 142 LYS A O 1
#